Protein 4RDU (pdb70)

GO terms:
  GO:1990837 sequence-specific double-stranded DNA binding (F, IDA)
  GO:0008283 cell population proliferation (P, IDA)
  GO:0001501 skeletal system development (P, TAS)
  GO:0007399 nervous system development (P, TAS)
  GO:0000976 transcription cis-regulatory region binding (F, IDA)
  GO:0045893 positive regulation of DNA-templated transcription (P, IDA)

B-factor: mean 47.08, std 19.49, range [20.44, 158.2]

InterPro domains:
  IPR000047 Helix-turn-helix motif [PR00031] (166-175)
  IPR000047 Helix-turn-helix motif [PR00031] (175-191)
  IPR001356 Homeodomain [PF00046] (138-194)
  IPR001356 Homeodomain [PS50071] (135-195)
  IPR001356 Homeodomain [SM00389] (137-199)
  IPR001356 Homeodomain [cd00086] (138-194)
  IPR009057 Homedomain-like superfamily [SSF46689] (133-198)
  IPR017970 Homeobox, conserved site [PS00027] (170-193)
  IPR020479 Homeodomain, metazoa [PR00024] (159-170)
  IPR020479 Homeodomain, metazoa [PR00024] (174-184)
  IPR020479 Homeodomain, metazoa [PR00024] (184-193)
  IPR022135 Distal-less-like homeobox protein, N-terminal domain [PF12413] (32-117)
  IPR050460 Distal-less homeobox transcription factors [PTHR24327] (20-273)

Organism: Homo sapiens (NCBI:txid9606)

Sequence (123 aa):
RKPRTIYSSFQLAALQRRRFQKTQQYLALPERAELAASLGLTQTQVKIWFQNKRSKIKKKIMKNVRKPRTIYSSSFQLAALQRRFQKTQYLALPERRAELAASLGLTQTQVKIWFQNKRSKIKKIMMKN

Secondary structure (DSSP, 8-state):
-PPPP---HHHHHHHHHHHHH-SS--HHHHHHHHHHHT--HHHHHHHHHHHHHHHHHHHT-/-PPPPP---HHHHHHHHHHHHH-SS--HHHHHHHHHHHT--HHHHHHHHHHHHHHHHHHHH-

Foldseek 3Di:
DDPDDDADPVLVVLLVVVCVPPLDDDVVRLVVSQVVRVHDSVVSVVVSVVVVVVVVVVVVD/DPDPDDDADPVLVVLLVVVCVVPLDDDPVRLVVSQVVRVHDSVVSVVVSVVVVVVVVVVVVD

Solvent-accessible surface area: 8739 Å² total; per-residue (Å²): 286,128,116,215,43,149,44,54,98,136,27,67,63,27,0,74,81,49,11,145,159,6,34,52,12,11,119,23,0,56,40,89,14,2,82,73,13,69,20,77,67,66,29,0,84,69,27,4,83,94,36,60,46,116,56,76,148,94,122,152,166,159,225,119,112,215,41,150,51,53,68,134,28,36,14,29,0,9,103,63,7,70,130,34,76,154,33,55,123,106,54,56,38,117,6,3,76,68,12,69,19,74,71,73,26,0,80,67,30,4,79,94,19,67,51,82,18,85,145,32,137,87,139

Structure (mmCIF, N/CA/C/O backbone):
data_4RDU
#
_entry.id   4RDU
#
_cell.length_a   34.182
_cell.length_b   42.913
_cell.length_c   56.104
_cell.angle_alpha   84.130
_cell.angle_beta   77.330
_cell.angle_gamma   67.130
#
_symmetry.space_group_name_H-M   'P 1'
#
loop_
_entity.id
_entity.type
_entity.pdbx_description
1 polymer 'Homeobox protein DLX-5'
2 polymer (DC)(DG)(DA)(DC)(DT)(DA)(DA)(DT)(DT)(DA)(DG)(DT)(DC)(DG)
3 water water
#
loop_
_atom_site.group_PDB
_atom_site.id
_atom_site.type_symbol
_atom_site.label_atom_id
_atom_site.label_alt_id
_atom_site.label_comp_id
_atom_site.label_asym_id
_atom_site.label_entity_id
_atom_site.label_seq_id
_atom_site.pdbx_PDB_ins_code
_atom_site.Cartn_x
_atom_site.Cartn_y
_atom_site.Cartn_z
_atom_site.occupancy
_atom_site.B_iso_or_equiv
_atom_site.auth_seq_id
_atom_site.auth_comp_id
_atom_site.auth_asym_id
_atom_site.auth_atom_id
_atom_site.pdbx_PDB_model_num
ATOM 1 N N . ARG A 1 5 ? 37.882 23.815 45.202 1.00 47.17 138 ARG A N 1
ATOM 2 C CA . ARG A 1 5 ? 38.245 23.421 46.617 1.00 41.75 138 ARG A CA 1
ATOM 3 C C . ARG A 1 5 ? 37.569 24.285 47.699 1.00 40.02 138 ARG A C 1
ATOM 4 O O . ARG A 1 5 ? 37.237 25.451 47.460 1.00 45.79 138 ARG A O 1
ATOM 12 N N . LYS A 1 6 ? 37.373 23.684 48.873 1.00 37.54 139 LYS A N 1
ATOM 13 C CA . LYS A 1 6 ? 36.815 24.317 50.069 1.00 39.83 139 LYS A CA 1
ATOM 14 C C . LYS A 1 6 ? 37.762 25.469 50.482 1.00 43.37 139 LYS A C 1
ATOM 15 O O . LYS A 1 6 ? 39.008 25.283 50.530 1.00 38.81 139 LYS A O 1
ATOM 21 N N . PRO A 1 7 ? 37.194 26.643 50.802 1.00 42.68 140 PRO A N 1
ATOM 22 C CA . PRO A 1 7 ? 38.066 27.737 51.219 1.00 44.14 140 PRO A CA 1
ATOM 23 C C . PRO A 1 7 ? 38.796 27.342 52.496 1.00 33.71 140 PRO A C 1
ATOM 24 O O . PRO A 1 7 ? 38.332 26.514 53.266 1.00 32.40 140 PRO A O 1
ATOM 28 N N . ARG A 1 8 ? 39.963 27.906 52.676 1.00 37.73 141 ARG A N 1
ATOM 29 C CA . ARG A 1 8 ? 40.790 27.526 53.806 1.00 35.33 141 ARG A CA 1
ATOM 30 C C . ARG A 1 8 ? 40.192 28.080 55.102 1.00 34.71 141 ARG A C 1
ATOM 31 O O . ARG A 1 8 ? 40.002 29.285 55.219 1.00 37.43 141 ARG A O 1
ATOM 39 N N . THR A 1 9 ? 39.898 27.211 56.063 1.00 34.03 142 THR A N 1
ATOM 40 C CA . THR A 1 9 ? 39.461 27.608 57.415 1.00 34.41 142 THR A CA 1
ATOM 41 C C . THR A 1 9 ? 40.501 28.482 5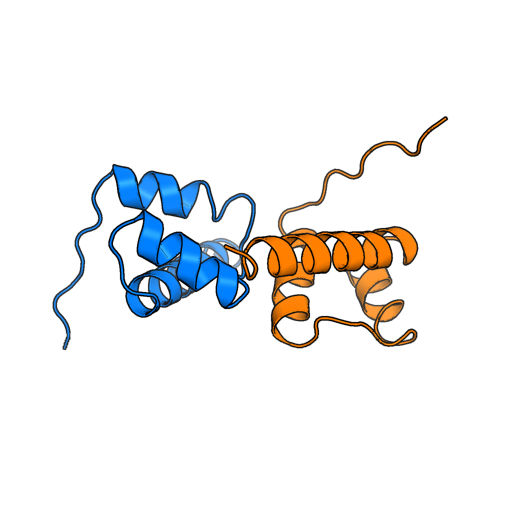8.100 1.00 41.65 142 THR A C 1
ATOM 42 O O . THR A 1 9 ? 41.716 28.233 57.987 1.00 37.55 142 THR A O 1
ATOM 46 N N . ILE A 1 10 ? 40.028 29.491 58.817 1.00 42.01 143 ILE A N 1
ATOM 47 C CA . ILE A 1 10 ? 40.899 30.345 59.607 1.00 47.06 143 ILE A CA 1
ATOM 48 C C . ILE A 1 10 ? 40.480 30.053 61.036 1.00 41.70 143 ILE A C 1
ATOM 49 O O . ILE A 1 10 ? 39.368 30.351 61.443 1.00 45.66 143 ILE A O 1
ATOM 54 N N . TYR A 1 11 ? 41.345 29.376 61.770 1.00 39.73 144 TYR A N 1
ATOM 55 C CA . TYR A 1 11 ? 41.051 29.050 63.141 1.00 39.79 144 TYR A CA 1
ATOM 56 C C . TYR A 1 11 ? 41.334 30.285 63.986 1.00 41.97 144 TYR A C 1
ATOM 57 O O . TYR A 1 11 ? 42.313 31.005 63.739 1.00 44.25 144 TYR A O 1
ATOM 66 N N . SER A 1 12 ? 40.476 30.525 64.971 1.00 38.88 145 SER A N 1
ATOM 67 C CA . SER A 1 12 ? 40.714 31.565 65.948 1.00 40.49 145 SER A CA 1
ATOM 68 C C . SER A 1 12 ? 41.765 31.068 66.918 1.00 47.91 145 SER A C 1
ATOM 69 O O . SER A 1 12 ? 41.958 29.856 67.082 1.00 44.51 145 SER A O 1
ATOM 72 N N . SER A 1 13 ? 42.449 31.995 67.578 1.00 48.89 146 SER A N 1
ATOM 73 C CA . SER A 1 13 ? 43.401 31.607 68.621 1.00 47.95 146 SER A CA 1
ATOM 74 C C . SER A 1 13 ? 42.777 30.647 69.661 1.00 41.72 146 SER A C 1
ATOM 75 O O . SER A 1 13 ? 43.450 29.737 70.097 1.00 43.91 146 SER A O 1
ATOM 78 N N . 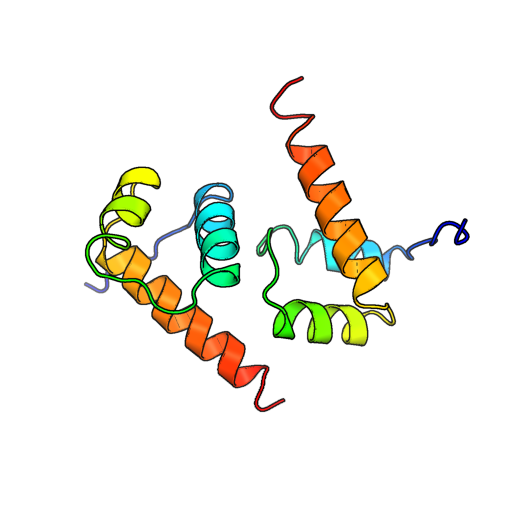PHE A 1 14 ? 41.499 30.828 70.014 1.00 38.21 147 PHE A N 1
ATOM 79 C CA . PHE A 1 14 ? 40.772 29.914 70.930 1.00 38.21 147 PHE A CA 1
ATOM 80 C C . PHE A 1 14 ? 40.660 28.461 70.449 1.00 41.99 147 PHE A C 1
ATOM 81 O O . PHE A 1 14 ? 40.893 27.502 71.220 1.00 37.50 147 PHE A O 1
ATOM 89 N N . GLN A 1 15 ? 40.254 28.279 69.188 1.00 36.65 148 GLN A N 1
ATOM 90 C CA . GLN A 1 15 ? 40.155 26.963 68.593 1.00 34.50 148 GLN A CA 1
ATOM 91 C C . GLN A 1 15 ? 41.555 26.317 68.482 1.00 30.88 148 GLN A C 1
ATOM 92 O O . GLN A 1 15 ? 41.730 25.165 68.852 1.00 29.66 148 GLN A O 1
ATOM 98 N N . LEU A 1 16 ? 42.558 27.075 68.039 1.00 30.11 149 LEU A N 1
ATOM 99 C CA . LEU A 1 16 ? 43.903 26.530 67.937 1.00 30.57 149 LEU A CA 1
ATOM 100 C C . LEU A 1 16 ? 44.471 26.108 69.322 1.00 33.07 149 LEU A C 1
ATOM 101 O O . LEU A 1 16 ? 45.096 25.059 69.448 1.00 34.51 149 LEU A O 1
ATOM 106 N N . ALA A 1 17 ? 44.258 26.937 70.336 1.00 36.83 150 ALA A N 1
ATOM 107 C CA . ALA A 1 17 ? 44.736 26.618 71.700 1.00 35.55 150 ALA A CA 1
ATOM 108 C C . ALA A 1 17 ? 44.088 25.328 72.171 1.00 34.82 150 ALA A C 1
ATOM 109 O O . ALA A 1 17 ? 44.738 24.426 72.704 1.00 34.00 150 ALA A O 1
ATOM 111 N N . ALA A 1 18 ? 42.787 25.224 71.947 1.00 31.21 151 ALA A N 1
ATOM 112 C CA . ALA A 1 18 ? 42.056 24.004 72.300 1.00 32.67 151 ALA A CA 1
ATOM 113 C C . ALA A 1 18 ? 42.483 22.741 71.589 1.00 27.77 151 ALA A C 1
ATOM 114 O O . ALA A 1 18 ? 42.532 21.682 72.206 1.00 28.77 151 ALA A O 1
ATOM 116 N N . LEU A 1 19 ? 42.719 22.822 70.266 1.00 27.80 152 LEU A N 1
ATOM 117 C CA . LEU A 1 19 ? 43.168 21.706 69.488 1.00 26.40 152 LEU A CA 1
ATOM 118 C C . LEU A 1 19 ? 44.574 21.292 69.946 1.00 27.51 152 LEU A C 1
ATOM 119 O O . LEU A 1 19 ? 44.806 20.124 70.216 1.00 25.40 152 LEU A O 1
ATOM 124 N N . GLN A 1 20 ? 45.421 22.281 70.118 1.00 31.41 153 GLN A N 1
ATOM 125 C CA . GLN A 1 20 ? 46.802 22.029 70.568 1.00 31.54 153 GLN A CA 1
ATOM 126 C C . GLN A 1 20 ? 46.800 21.411 71.981 1.00 34.29 153 GLN A C 1
ATOM 127 O O . GLN A 1 20 ? 47.507 20.440 72.209 1.00 34.97 153 GLN A O 1
ATOM 133 N N . ARG A 1 21 ? 46.012 21.958 72.917 1.00 32.75 154 ARG A N 1
ATOM 134 C CA . ARG A 1 21 ? 45.936 21.367 74.254 1.00 39.81 154 ARG A CA 1
ATOM 135 C C . ARG A 1 21 ? 45.454 19.927 74.200 1.00 34.93 154 ARG A C 1
ATOM 136 O O . ARG A 1 21 ? 46.051 19.064 74.845 1.00 32.32 154 ARG A O 1
ATOM 139 N N . ARG A 1 22 ? 44.413 19.650 73.411 1.00 37.09 155 ARG A N 1
ATOM 140 C CA A ARG A 1 22 ? 43.914 18.296 73.287 0.50 32.02 155 ARG A CA 1
ATOM 141 C CA B ARG A 1 22 ? 43.914 18.283 73.283 0.50 32.80 155 ARG A CA 1
ATOM 142 C C . ARG A 1 22 ? 44.997 17.389 72.683 1.00 28.48 155 ARG A C 1
ATOM 143 O O . ARG A 1 22 ? 45.183 16.264 73.118 1.00 28.32 155 ARG A O 1
ATOM 158 N N . PHE A 1 23 ? 45.706 17.873 71.672 1.00 28.93 156 PHE A N 1
ATOM 159 C CA . PHE A 1 23 ? 46.675 17.004 71.002 1.00 28.03 156 PHE A CA 1
ATOM 160 C C . PHE A 1 23 ? 47.816 16.579 71.929 1.00 31.67 156 PHE A C 1
ATOM 161 O O . PHE A 1 23 ? 48.347 15.493 71.771 1.00 32.67 156 PHE A O 1
ATOM 169 N N . GLN A 1 24 ? 48.175 17.434 72.870 1.00 32.12 157 GLN A N 1
ATOM 170 C CA . GLN A 1 24 ? 49.164 17.068 73.926 1.00 35.03 157 GLN A CA 1
ATOM 171 C C . GLN A 1 24 ? 48.794 15.763 74.661 1.00 36.43 157 GLN A C 1
ATOM 172 O O . GLN A 1 24 ? 49.668 14.983 75.015 1.00 40.22 157 GLN A O 1
ATOM 178 N N . LYS A 1 25 ? 47.511 15.501 74.842 1.00 31.84 158 LYS A N 1
ATOM 179 C CA . LYS A 1 25 ? 47.065 14.297 75.512 1.00 34.75 158 LYS A CA 1
ATOM 180 C C . LYS A 1 25 ? 46.516 13.189 74.617 1.00 32.91 158 LYS A C 1
ATOM 181 O O . LYS A 1 25 ? 46.654 11.999 74.942 1.00 29.12 158 LYS A O 1
ATOM 187 N N . THR A 1 26 ? 45.957 13.570 73.460 1.00 30.93 159 THR A N 1
ATOM 188 C CA . THR A 1 26 ? 45.249 12.651 72.562 1.00 29.62 159 THR A CA 1
ATOM 189 C C . THR A 1 26 ? 45.717 12.929 71.106 1.00 26.26 159 THR A C 1
ATOM 190 O O . THR A 1 26 ? 45.412 14.003 70.566 1.00 28.83 159 THR A O 1
ATOM 194 N N . GLN A 1 27 ? 46.556 12.058 70.546 1.00 24.62 160 GLN A N 1
ATOM 195 C CA A GLN A 1 27 ? 47.077 12.218 69.190 0.67 30.47 160 GLN A CA 1
ATOM 196 C CA B GLN A 1 27 ? 47.015 12.280 69.184 0.33 27.78 160 GLN A CA 1
ATOM 197 C C . GLN A 1 27 ? 46.109 11.604 68.167 1.00 24.85 160 GLN A C 1
ATOM 198 O O . GLN A 1 27 ? 46.138 11.997 66.969 1.00 24.40 160 GLN A O 1
ATOM 209 N N . TYR A 1 28 ? 45.378 10.568 68.609 1.00 24.44 161 TYR A N 1
ATOM 210 C CA . TYR A 1 28 ? 44.323 9.914 67.764 1.00 25.74 161 TYR A CA 1
ATOM 211 C C . TYR A 1 28 ? 43.025 9.972 68.578 1.00 31.03 161 TYR A C 1
ATOM 212 O O . TYR A 1 28 ? 42.978 9.605 69.745 1.00 28.13 161 TYR A O 1
ATOM 221 N N . LEU A 1 29 ? 41.995 10.479 67.951 1.00 24.76 162 LEU A N 1
ATOM 222 C CA . LEU A 1 29 ? 40.674 10.629 68.562 1.00 25.97 162 LEU A CA 1
ATOM 223 C C . LEU A 1 29 ? 39.739 9.465 68.250 1.00 31.55 162 LEU A C 1
ATOM 224 O O . LEU A 1 29 ? 39.666 8.988 67.080 1.00 25.80 162 LEU A O 1
ATOM 229 N N . ALA A 1 30 ? 39.019 9.004 69.269 1.00 30.36 163 ALA A N 1
ATOM 230 C CA . ALA A 1 30 ? 37.901 8.057 69.065 1.00 30.79 163 ALA A CA 1
ATOM 231 C C . ALA A 1 30 ? 36.764 8.863 68.419 1.00 28.15 163 ALA A C 1
ATOM 232 O O . ALA A 1 30 ? 36.750 10.072 68.503 1.00 25.84 163 ALA A O 1
ATOM 234 N N . LEU A 1 31 ? 35.879 8.211 67.694 1.00 28.65 164 LEU A N 1
ATOM 235 C CA . LEU A 1 31 ? 34.750 8.956 67.066 1.00 32.06 164 LEU A CA 1
ATOM 236 C C . LEU A 1 31 ? 33.955 9.856 68.035 1.00 29.29 164 LEU A C 1
ATOM 237 O O . LEU A 1 31 ? 33.718 11.023 67.743 1.00 31.61 164 LEU A O 1
ATOM 242 N N . PRO A 1 32 ? 33.556 9.332 69.208 1.00 32.39 165 PRO A N 1
ATOM 243 C CA . PRO A 1 32 ? 32.769 10.183 70.132 1.00 36.62 165 PRO A CA 1
ATOM 244 C C . PRO A 1 32 ? 33.556 11.387 70.637 1.00 35.12 165 PRO A C 1
ATOM 245 O O . PRO A 1 32 ? 32.990 12.442 70.853 1.00 30.13 165 PRO A O 1
ATOM 249 N N . GLU A 1 33 ? 34.879 11.227 70.770 1.00 29.74 166 GLU A N 1
ATOM 250 C CA . GLU A 1 33 ? 35.734 12.332 71.140 1.00 29.49 166 GLU A CA 1
ATOM 251 C C . GLU A 1 33 ? 35.823 13.375 70.103 1.00 25.98 166 GLU A C 1
ATOM 252 O O . GLU A 1 33 ? 35.926 14.540 70.455 1.00 29.51 166 GLU A O 1
ATOM 258 N N . ARG A 1 34 ? 35.903 12.961 68.823 1.00 26.29 167 ARG A N 1
ATOM 259 C CA . ARG A 1 34 ? 36.050 13.863 67.770 1.00 23.40 167 ARG A CA 1
ATOM 260 C C . ARG A 1 34 ? 34.716 14.673 67.705 1.00 23.07 167 ARG A C 1
ATOM 261 O O . ARG A 1 34 ? 34.702 15.890 67.531 1.00 23.74 167 ARG A O 1
ATOM 269 N N . ALA A 1 35 ? 33.629 13.968 67.779 1.00 27.77 16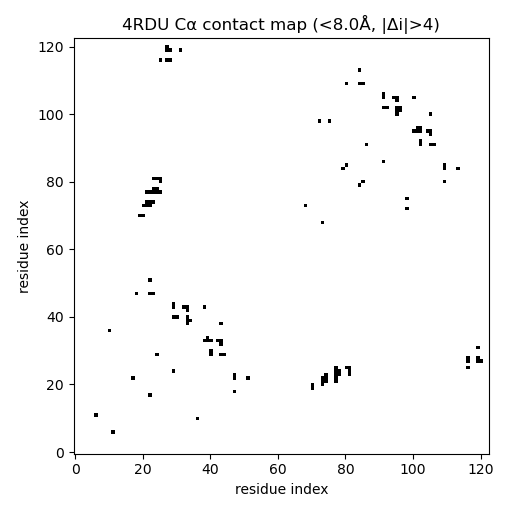8 ALA A N 1
ATOM 270 C CA . ALA A 1 35 ? 32.301 14.649 67.772 1.00 28.38 168 ALA A CA 1
ATOM 271 C C . ALA A 1 35 ? 32.182 15.700 68.879 1.00 31.04 168 ALA A C 1
ATOM 272 O O . ALA A 1 35 ? 31.889 16.836 68.606 1.00 31.79 168 ALA A O 1
ATOM 274 N N . GLU A 1 36 ? 32.476 15.316 70.121 1.00 30.78 169 GLU A N 1
ATOM 275 C CA . GLU A 1 36 ? 32.419 16.221 71.266 1.00 33.34 169 GLU A CA 1
ATOM 276 C C . GLU A 1 36 ? 33.339 17.421 71.118 1.00 30.26 169 GLU A C 1
ATOM 277 O O . GLU A 1 36 ? 32.957 18.530 71.436 1.00 29.61 169 GLU A O 1
ATOM 283 N N . LEU A 1 37 ? 34.580 17.196 70.676 1.00 29.62 170 LEU A N 1
ATOM 284 C CA . LEU A 1 37 ? 35.541 18.276 70.486 1.00 27.75 170 LEU A CA 1
ATOM 285 C C . LEU A 1 37 ? 35.156 19.288 69.402 1.00 27.17 170 LEU A C 1
ATOM 286 O O . LEU A 1 37 ? 35.263 20.512 69.590 1.00 27.43 170 LEU A O 1
ATOM 291 N N . ALA A 1 38 ? 34.749 18.763 68.254 1.00 26.97 171 ALA A N 1
ATOM 292 C CA . ALA A 1 38 ? 34.301 19.574 67.155 1.00 27.00 171 ALA A CA 1
ATOM 293 C C . ALA A 1 38 ? 33.094 20.468 67.590 1.00 26.65 171 ALA A C 1
ATOM 294 O O . ALA A 1 38 ? 33.112 21.684 67.427 1.00 27.59 171 ALA A O 1
ATOM 296 N N . ALA A 1 39 ? 32.081 19.854 68.160 1.00 28.74 172 ALA A N 1
ATOM 297 C CA . ALA A 1 39 ? 30.893 20.618 68.656 1.00 33.70 172 ALA A CA 1
ATOM 298 C C . ALA A 1 39 ? 31.284 21.700 69.689 1.00 34.28 172 ALA A C 1
ATOM 299 O O . ALA A 1 39 ? 30.850 22.829 69.575 1.00 35.97 172 ALA A O 1
ATOM 301 N N . SER A 1 40 ? 32.246 21.399 70.556 1.00 33.95 173 SER A N 1
ATOM 302 C CA . SER A 1 40 ? 32.704 22.346 71.578 1.00 33.16 173 SER A CA 1
ATOM 303 C C . SER A 1 40 ? 33.394 23.574 71.008 1.00 33.46 173 SER A C 1
ATOM 304 O O . SER A 1 40 ? 33.491 24.607 71.669 1.00 33.87 173 SER A O 1
ATOM 307 N N . LEU A 1 41 ? 33.881 23.462 69.782 1.00 32.80 174 LEU A N 1
ATOM 308 C CA . LEU A 1 41 ? 34.681 24.504 69.154 1.00 34.04 174 LEU A CA 1
ATOM 309 C C . LEU A 1 41 ? 33.953 25.135 67.951 1.00 33.53 174 LEU A C 1
ATOM 310 O O . LEU A 1 41 ? 34.479 26.026 67.303 1.00 39.63 174 LEU A O 1
ATOM 315 N N . GLY A 1 42 ? 32.733 24.703 67.673 1.00 37.65 175 GLY A N 1
ATOM 316 C CA . GLY A 1 42 ? 32.008 25.269 66.566 1.00 36.94 175 GLY A CA 1
ATOM 317 C C . GLY A 1 42 ? 32.594 24.840 65.255 1.00 30.44 175 GLY A C 1
ATOM 318 O O . GLY A 1 42 ? 32.580 25.606 64.277 1.00 35.17 175 GLY A O 1
ATOM 319 N N . LEU A 1 43 ? 33.123 23.620 65.215 1.00 27.63 176 LEU A N 1
ATOM 320 C CA . LEU A 1 43 ? 33.727 23.078 64.014 1.00 27.01 176 LEU A CA 1
ATOM 321 C C . LEU A 1 43 ? 33.039 21.848 63.549 1.00 25.06 176 LEU A C 1
ATOM 322 O O . LEU A 1 43 ? 32.411 21.161 64.331 1.00 29.95 176 LEU A O 1
ATOM 327 N N . THR A 1 44 ? 33.222 21.512 62.271 1.00 25.54 177 THR A N 1
ATOM 328 C CA . THR A 1 44 ? 32.847 20.180 61.838 1.00 26.03 177 THR A CA 1
ATOM 329 C C . THR A 1 44 ? 33.861 19.124 62.247 1.00 26.85 177 THR A C 1
ATOM 330 O O . THR A 1 44 ? 35.040 19.409 62.423 1.00 25.91 177 THR A O 1
ATOM 334 N N . GLN A 1 45 ? 33.405 17.889 62.353 1.00 26.84 178 GLN A N 1
ATOM 335 C CA . GLN A 1 45 ? 34.301 16.747 62.514 1.00 24.64 178 GLN A CA 1
ATOM 336 C C . GLN A 1 45 ? 35.301 16.631 61.406 1.00 26.99 178 GLN A C 1
ATOM 337 O O . GLN A 1 45 ? 36.418 16.187 61.653 1.00 21.85 178 GLN A O 1
ATOM 343 N N . THR A 1 46 ? 34.942 17.011 60.157 1.00 21.78 179 THR A N 1
ATOM 344 C CA . THR A 1 46 ? 35.928 17.048 59.104 1.00 24.75 179 THR A CA 1
ATOM 345 C C . THR A 1 46 ? 37.052 18.046 59.310 1.00 26.95 179 THR A C 1
ATOM 346 O O . THR A 1 46 ? 38.262 17.713 5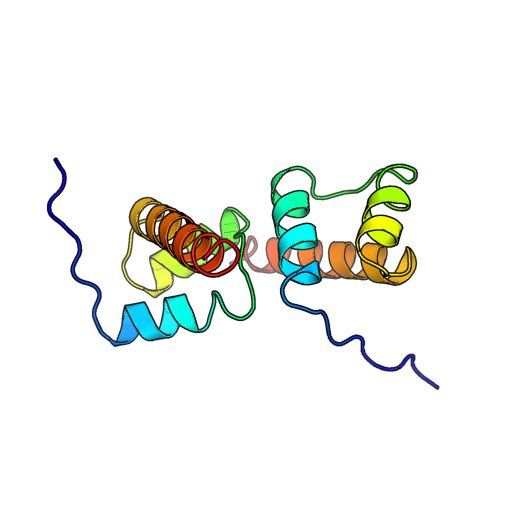9.048 1.00 24.68 179 THR A O 1
ATOM 350 N N . GLN A 1 47 ? 36.705 19.231 59.755 1.00 24.35 180 GLN A N 1
ATOM 351 C CA . GLN A 1 47 ? 37.721 20.243 60.040 1.00 29.93 180 GLN A CA 1
ATOM 352 C C . GLN A 1 47 ? 38.602 19.660 61.158 1.00 27.75 180 GLN A C 1
ATOM 353 O O . GLN A 1 47 ? 39.833 19.733 61.059 1.00 25.02 180 GLN A O 1
ATOM 359 N N . VAL A 1 48 ? 37.983 19.112 62.201 1.00 26.07 181 VAL A N 1
ATOM 360 C CA . VAL A 1 48 ? 38.854 18.504 63.312 1.00 25.27 181 VAL A CA 1
ATOM 361 C C . VAL A 1 48 ? 39.745 17.339 62.814 1.00 28.37 181 VAL A C 1
ATOM 362 O O . VAL A 1 48 ? 40.929 17.246 63.145 1.00 25.62 181 VAL A O 1
ATOM 366 N N . LYS A 1 49 ? 39.182 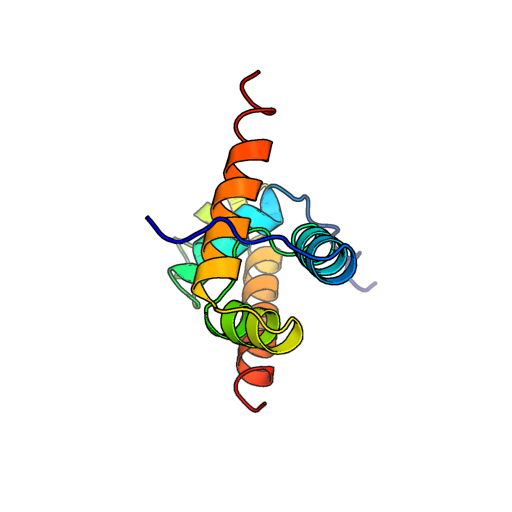16.427 62.018 1.00 23.76 182 LYS A N 1
ATOM 367 C CA . LYS A 1 49 ? 39.882 15.282 61.493 1.00 28.72 182 LYS A CA 1
ATOM 368 C C . LYS A 1 49 ? 41.068 15.712 60.686 1.00 23.51 182 LYS A C 1
ATOM 369 O O . LYS A 1 49 ? 42.135 15.107 60.783 1.00 23.61 182 LYS A O 1
ATOM 375 N N . ILE A 1 50 ? 40.888 16.744 59.855 1.00 24.28 183 ILE A N 1
ATOM 376 C CA . ILE A 1 50 ? 41.975 17.244 58.985 1.00 24.17 183 ILE A CA 1
ATOM 377 C C . ILE A 1 50 ? 43.048 17.953 59.789 1.00 24.67 183 ILE A C 1
ATOM 378 O O . ILE A 1 50 ? 44.261 17.774 59.494 1.00 23.51 183 ILE A O 1
ATOM 383 N N . TRP A 1 51 ? 42.640 18.627 60.848 1.00 23.48 184 TRP A N 1
ATOM 384 C CA . TRP A 1 51 ? 43.623 19.308 61.745 1.00 24.39 184 TRP A CA 1
ATOM 385 C C . TRP A 1 51 ? 44.527 18.268 62.428 1.00 23.15 184 TRP A C 1
ATOM 386 O O . TRP A 1 51 ? 45.802 18.390 62.415 1.00 23.20 184 TRP A O 1
ATOM 397 N N . PHE A 1 52 ? 43.908 17.227 62.943 1.00 21.22 185 PHE A N 1
ATOM 398 C CA . PHE A 1 52 ? 44.655 16.088 63.505 1.00 23.53 185 PHE A CA 1
ATOM 399 C C . PHE A 1 52 ? 45.564 15.373 62.504 1.00 25.34 185 PHE A C 1
ATOM 400 O O . PHE A 1 52 ? 46.722 15.079 62.848 1.00 20.44 185 PHE A O 1
ATOM 408 N N . GLN A 1 53 ? 45.115 15.129 61.259 1.00 23.16 186 GLN A N 1
ATOM 409 C CA . GLN A 1 53 ? 45.978 14.636 60.188 1.00 24.26 186 GLN A CA 1
ATOM 410 C C . GLN A 1 53 ? 47.174 15.545 59.979 1.00 23.95 186 GLN A C 1
ATOM 411 O O . GLN A 1 53 ? 48.346 15.069 59.904 1.00 29.02 186 GLN A O 1
ATOM 417 N N . ASN A 1 54 ? 46.922 16.843 59.840 1.00 23.10 187 ASN A N 1
ATOM 418 C CA . ASN A 1 54 ? 47.999 17.739 59.517 1.00 26.72 187 ASN A CA 1
ATOM 419 C C . ASN A 1 54 ? 48.964 17.889 60.702 1.00 22.74 187 ASN A C 1
ATOM 420 O O . ASN A 1 54 ? 50.173 17.951 60.518 1.00 30.32 187 ASN A O 1
ATOM 425 N N . LYS A 1 55 ? 48.427 17.884 61.906 1.00 22.47 188 LYS A N 1
ATOM 426 C CA . LYS A 1 55 ? 49.288 18.011 63.103 1.00 27.17 188 LYS A CA 1
ATOM 427 C C . LYS A 1 55 ? 50.177 16.765 63.264 1.00 24.88 188 LYS A C 1
ATOM 428 O O . LYS A 1 55 ? 51.321 16.903 63.549 1.00 29.31 188 LYS A O 1
ATOM 434 N N . ARG A 1 56 ? 49.649 15.554 62.986 1.00 25.65 189 ARG A N 1
ATOM 435 C CA . ARG A 1 56 ? 50.406 14.342 63.045 1.00 27.49 189 ARG A CA 1
ATOM 436 C C . ARG A 1 56 ? 51.512 14.346 61.980 1.00 30.12 189 ARG A C 1
ATOM 437 O O . ARG A 1 56 ? 52.674 13.924 62.213 1.00 25.22 189 ARG A O 1
ATOM 445 N N . SER A 1 57 ? 51.185 14.909 60.822 1.00 27.07 190 SER A N 1
ATOM 446 C CA . SER A 1 57 ? 52.137 15.026 59.764 1.00 28.83 190 SER A CA 1
ATOM 447 C C . SER A 1 57 ? 53.244 16.008 60.108 1.00 26.17 190 SER A C 1
ATOM 448 O O . SER A 1 57 ? 54.436 15.788 59.744 1.00 32.14 190 SER A O 1
ATOM 451 N N . LYS A 1 58 ? 52.905 17.100 60.790 1.00 25.84 191 LYS A N 1
ATOM 452 C CA . LYS A 1 58 ? 53.924 18.079 61.244 1.00 32.14 191 LYS A CA 1
ATOM 453 C C . LYS A 1 58 ? 54.973 17.391 62.127 1.00 31.35 191 LYS A C 1
ATOM 454 O O . LYS A 1 58 ? 56.200 17.541 61.892 1.00 29.02 191 LYS A O 1
ATOM 460 N N . ILE A 1 59 ? 54.475 16.642 63.091 1.00 31.25 192 ILE A N 1
ATOM 461 C CA . ILE A 1 59 ? 55.359 15.873 64.020 1.00 33.41 192 ILE A CA 1
ATOM 462 C C . ILE A 1 59 ? 56.224 14.851 63.281 1.00 36.57 192 ILE A C 1
ATOM 463 O O . ILE A 1 59 ? 57.429 14.708 63.596 1.00 30.54 192 ILE A O 1
ATOM 468 N N . LYS A 1 60 ? 55.638 14.108 62.327 1.00 27.77 193 LYS A N 1
ATOM 469 C CA . LYS A 1 60 ? 56.368 13.089 61.628 1.00 30.77 193 LYS A CA 1
ATOM 470 C C . LYS A 1 60 ? 57.491 13.707 60.824 1.00 32.69 193 LYS A C 1
ATOM 471 O O . LYS A 1 60 ? 58.559 13.122 60.755 1.00 35.30 193 LYS A O 1
ATOM 475 N N . LYS A 1 61 ? 57.215 14.843 60.161 1.00 32.67 194 LYS A N 1
ATOM 476 C CA A LYS A 1 61 ? 58.234 15.494 59.364 0.50 35.10 194 LYS A CA 1
ATOM 477 C CA B LYS A 1 61 ? 58.212 15.546 59.368 0.50 34.91 194 LYS A CA 1
ATOM 478 C C . LYS A 1 61 ? 59.367 16.013 60.239 1.00 34.31 194 LYS A C 1
ATOM 479 O O . LYS A 1 61 ? 60.536 15.932 59.839 1.00 34.31 194 LYS A O 1
ATOM 490 N N . ILE A 1 62 ? 59.057 16.519 61.422 1.00 29.52 195 ILE A N 1
ATOM 491 C CA . ILE A 1 62 ? 60.170 16.880 62.362 1.00 34.39 195 ILE A CA 1
ATOM 492 C C . ILE A 1 62 ? 60.992 15.638 62.680 1.00 32.07 195 ILE A C 1
ATOM 493 O O . ILE A 1 62 ? 62.240 15.653 62.566 1.00 33.89 195 ILE A O 1
ATOM 498 N N . MET A 1 63 ? 60.315 14.535 63.010 1.00 33.13 196 MET A N 1
ATOM 499 C CA . MET A 1 63 ? 61.005 13.279 63.329 1.00 39.38 196 MET A CA 1
ATOM 500 C C . MET A 1 63 ? 62.000 12.861 62.245 1.00 39.32 196 MET A C 1
ATOM 501 O O . MET A 1 63 ? 63.084 12.381 62.590 1.00 35.14 196 MET A O 1
ATOM 506 N N . LYS A 1 64 ? 61.634 13.050 60.967 1.00 38.08 197 LYS A N 1
ATOM 507 C CA . LYS A 1 64 ? 62.469 12.666 59.809 1.00 38.27 197 LYS A CA 1
ATOM 508 C C . LYS A 1 64 ? 63.264 13.817 59.208 1.00 37.61 197 LYS A C 1
ATOM 509 O O . LYS A 1 64 ? 63.785 13.703 58.070 1.00 37.62 197 LYS A O 1
ATOM 515 N N . ASN A 1 65 ? 63.406 14.920 59.928 1.00 35.51 198 ASN A N 1
ATOM 516 C CA . ASN A 1 65 ? 64.120 16.051 59.351 1.00 34.44 198 ASN A CA 1
ATOM 517 C C . ASN A 1 65 ? 65.644 15.882 59.361 1.00 38.77 198 ASN A C 1
ATOM 518 O O . ASN A 1 65 ? 66.151 14.792 59.748 1.00 37.56 198 ASN A O 1
ATOM 1092 N N . VAL D 1 4 ? 51.025 0.323 99.904 1.00 82.13 137 VAL D N 1
ATOM 1093 C CA . VAL D 1 4 ? 51.696 0.786 98.649 1.00 71.35 137 VAL D CA 1
ATOM 1094 C C . VAL D 1 4 ? 50.777 0.636 97.437 1.00 63.49 137 VAL D C 1
ATOM 1095 O O . VAL D 1 4 ? 50.624 -0.458 96.889 1.00 63.12 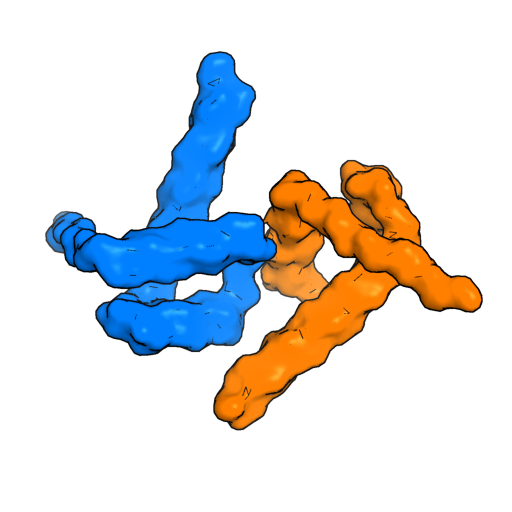137 VAL D O 1
ATOM 1097 N N . ARG D 1 5 ? 50.137 1.721 97.021 1.00 60.05 138 ARG D N 1
ATOM 1098 C CA . ARG D 1 5 ? 49.525 1.719 95.680 1.00 56.92 138 ARG D CA 1
ATOM 1099 C C . ARG D 1 5 ? 50.657 1.831 94.673 1.00 55.03 138 ARG D C 1
ATOM 1100 O O . ARG D 1 5 ? 51.715 2.409 94.957 1.00 58.91 138 ARG D O 1
ATOM 1108 N N . LYS D 1 6 ? 50.459 1.224 93.513 1.00 55.12 139 LYS D N 1
ATOM 1109 C CA . LYS D 1 6 ? 51.447 1.294 92.466 1.00 60.81 139 LYS D CA 1
ATOM 1110 C C . LYS D 1 6 ? 51.707 2.773 92.147 1.00 55.58 139 LYS D C 1
ATOM 1111 O O . LYS D 1 6 ? 50.777 3.579 92.142 1.00 54.14 139 LYS D O 1
ATOM 1117 N N . PRO D 1 7 ? 52.972 3.135 91.879 1.00 54.20 140 PRO D N 1
ATOM 1118 C CA . PRO D 1 7 ? 53.247 4.490 91.432 1.00 52.78 140 PRO D CA 1
ATOM 1119 C C . PRO D 1 7 ? 52.531 4.738 90.112 1.00 50.45 140 PRO D C 1
ATOM 1120 O O . PRO D 1 7 ? 52.384 3.817 89.309 1.00 52.19 140 PRO D O 1
ATOM 1124 N N . ARG D 1 8 ? 52.061 5.961 89.914 1.00 47.16 141 ARG D N 1
ATOM 1125 C CA . ARG D 1 8 ? 51.275 6.277 88.732 1.00 43.18 141 ARG D CA 1
ATOM 1126 C C . ARG D 1 8 ? 52.181 6.358 87.500 1.00 43.65 141 ARG D C 1
ATOM 1127 O O . ARG D 1 8 ? 53.160 7.115 87.440 1.00 36.66 141 ARG D O 1
ATOM 1135 N N . THR D 1 9 ? 51.840 5.559 86.508 1.00 44.53 142 THR D N 1
ATOM 1136 C CA . THR D 1 9 ? 52.531 5.592 85.244 1.00 42.22 142 THR D CA 1
ATOM 1137 C C . THR D 1 9 ? 52.339 6.939 84.551 1.00 41.60 142 THR D C 1
ATOM 1138 O O . THR D 1 9 ? 51.212 7.436 84.458 1.00 36.52 142 THR D O 1
ATOM 1142 N N . ILE D 1 10 ? 53.445 7.533 84.103 1.00 37.24 143 ILE D N 1
ATOM 1143 C CA . ILE D 1 10 ? 53.415 8.716 83.253 1.00 44.33 143 ILE D CA 1
ATOM 1144 C C . ILE D 1 10 ? 53.675 8.213 81.823 1.00 46.16 143 ILE D C 1
ATOM 1145 O O . ILE D 1 10 ? 54.793 7.822 81.492 1.00 43.22 143 ILE D O 1
ATOM 1150 N N . TYR D 1 11 ? 52.654 8.173 80.986 1.00 42.92 144 TYR D N 1
ATOM 1151 C CA . TYR D 1 11 ? 52.842 7.664 79.623 1.00 39.53 144 TYR D CA 1
ATOM 1152 C C . TYR D 1 11 ? 53.595 8.666 78.759 1.00 36.75 144 TYR D C 1
ATOM 1153 O O . TYR D 1 11 ? 53.393 9.857 78.872 1.00 42.21 144 TYR D O 1
ATOM 1162 N N . SER D 1 12 ? 54.456 8.178 77.879 1.00 37.68 145 SER D N 1
ATOM 1163 C CA . SER D 1 12 ? 55.071 9.011 76.865 1.00 34.43 145 SER D CA 1
ATOM 1164 C C . SER D 1 12 ? 54.039 9.276 75.755 1.00 35.18 145 SER D C 1
ATOM 1165 O O . SER D 1 12 ? 53.104 8.508 75.594 1.00 30.58 145 SER D O 1
ATOM 1168 N N . SER D 1 13 ? 54.270 10.329 74.991 1.00 38.73 146 SER D N 1
ATOM 1169 C CA A SER D 1 13 ? 53.451 10.618 73.801 0.50 43.51 146 SER D CA 1
ATOM 1170 C CA B SER D 1 13 ? 53.490 10.636 73.781 0.50 42.30 146 SER D CA 1
ATOM 1171 C C . SER D 1 13 ? 53.487 9.469 72.781 1.00 41.95 146 SER D C 1
ATOM 1172 O O . SER D 1 13 ? 52.494 9.193 72.126 1.00 33.12 146 SER D O 1
ATOM 1177 N N . PHE D 1 14 ? 54.623 8.789 72.657 1.00 39.11 147 PHE D N 1
ATOM 1178 C CA . PHE D 1 14 ? 54.739 7.629 71.780 1.00 43.84 147 PHE D CA 1
ATOM 1179 C C . PHE D 1 14 ? 53.845 6.477 72.246 1.00 38.77 147 PHE D C 1
ATOM 1180 O O . PHE D 1 14 ? 53.224 5.816 71.432 1.00 32.03 147 PHE D O 1
ATOM 1188 N N . GLN D 1 15 ? 53.776 6.236 73.553 1.00 32.49 148 GLN D N 1
ATOM 1189 C CA . GLN D 1 15 ? 52.924 5.188 74.098 1.00 28.65 148 GLN D CA 1
ATOM 1190 C C . GLN D 1 15 ? 51.429 5.571 73.948 1.00 27.12 148 GLN D C 1
ATOM 1191 O O . GLN D 1 15 ? 50.580 4.704 73.656 1.00 30.61 148 GLN D O 1
ATOM 1197 N N . LEU D 1 16 ? 51.101 6.815 74.250 1.00 27.10 149 LEU D N 1
ATOM 1198 C CA . LEU D 1 16 ? 49.667 7.208 74.236 1.00 29.73 149 LEU D CA 1
ATOM 1199 C C . LEU D 1 16 ? 49.143 7.117 72.796 1.00 29.19 149 LEU D C 1
ATOM 1200 O O . LEU D 1 16 ? 48.021 6.684 72.562 1.00 33.20 149 LEU D O 1
ATOM 1205 N N . ALA D 1 17 ? 49.972 7.552 71.868 1.00 29.65 150 ALA D N 1
ATOM 1206 C CA . ALA D 1 17 ? 49.611 7.560 70.432 1.00 33.13 150 ALA D CA 1
ATOM 1207 C C . ALA D 1 17 ? 49.367 6.144 69.922 1.00 31.84 150 ALA D C 1
ATOM 1208 O O . ALA D 1 17 ? 48.415 5.890 69.209 1.00 28.84 150 ALA D O 1
ATOM 1210 N N . ALA D 1 18 ? 50.206 5.199 70.341 1.00 29.39 151 ALA D N 1
ATOM 1211 C CA . ALA D 1 18 ? 50.080 3.804 69.948 1.00 28.77 151 ALA D CA 1
ATOM 1212 C C . ALA D 1 18 ? 48.827 3.178 70.535 1.00 31.77 151 ALA D C 1
ATOM 1213 O O . ALA D 1 18 ? 48.114 2.422 69.876 1.00 25.89 151 ALA D O 1
ATOM 1215 N N . LEU D 1 19 ? 48.539 3.503 71.788 1.00 25.49 152 LEU D N 1
ATOM 1216 C CA . LEU D 1 19 ? 47.389 2.944 72.456 1.00 25.67 152 LEU D CA 1
ATOM 1217 C C . LEU D 1 19 ? 46.089 3.520 71.857 1.00 24.53 152 LEU D C 1
ATOM 1218 O O . LEU D 1 19 ? 45.105 2.785 71.604 1.00 26.16 152 LEU D O 1
ATOM 1223 N N . GLN D 1 20 ? 46.129 4.809 71.614 1.00 25.54 153 GLN D N 1
ATOM 1224 C CA . GLN D 1 20 ? 44.970 5.530 71.031 1.00 25.98 153 GLN D CA 1
ATOM 1225 C C . GLN D 1 20 ? 44.676 5.107 69.594 1.00 32.48 153 GLN D C 1
ATOM 1226 O O . GLN D 1 20 ? 43.510 5.008 69.221 1.00 26.69 153 GLN D O 1
ATOM 1232 N N . ARG D 1 21 ? 45.732 4.896 68.806 1.00 27.18 154 ARG D N 1
ATOM 1233 C CA . ARG D 1 21 ? 45.578 4.429 67.412 1.00 26.60 154 ARG D CA 1
ATOM 1234 C C . ARG D 1 21 ? 44.947 3.035 67.425 1.00 27.85 154 ARG D C 1
ATOM 1235 O O . ARG D 1 21 ? 44.012 2.739 66.658 1.00 28.24 154 ARG D O 1
ATOM 1243 N N . ARG D 1 22 ? 45.444 2.162 68.313 1.00 29.54 155 ARG D N 1
ATOM 1244 C CA . ARG D 1 22 ? 44.884 0.828 68.411 1.00 31.50 155 ARG D CA 1
ATOM 1245 C C . ARG D 1 22 ? 43.431 0.837 68.868 1.00 27.12 155 ARG D C 1
ATOM 1246 O O . ARG D 1 22 ? 42.631 0.010 68.363 1.00 28.24 155 ARG D O 1
ATOM 1254 N N . PHE D 1 23 ? 43.105 1.728 69.806 1.00 25.74 156 PHE D N 1
ATOM 1255 C CA . PHE D 1 23 ? 41.718 1.841 70.343 1.00 25.27 156 PHE D CA 1
ATOM 1256 C C . PHE D 1 23 ? 40.742 2.240 69.214 1.00 29.93 156 PHE D C 1
ATOM 1257 O O . PHE D 1 23 ? 39.574 1.926 69.280 1.00 30.04 156 PHE D O 1
ATOM 1265 N N . GLN D 1 24 ? 41.221 2.953 68.219 1.00 32.60 157 GLN D N 1
ATOM 1266 C CA . GLN D 1 24 ? 40.371 3.248 67.039 1.00 31.18 157 GLN D CA 1
ATOM 1267 C C . GLN D 1 24 ? 39.958 1.962 66.328 1.00 37.97 157 GLN D C 1
ATOM 1268 O O . GLN D 1 24 ? 38.864 1.864 65.797 1.00 39.65 157 GLN D O 1
ATOM 1274 N N . LYS D 1 25 ? 40.841 0.979 66.276 1.00 36.15 158 LYS D N 1
ATOM 1275 C CA . LYS D 1 25 ? 40.569 -0.243 65.532 1.00 38.00 158 LYS D CA 1
ATOM 1276 C C . LYS D 1 25 ? 39.796 -1.215 66.377 1.00 43.06 158 LYS D C 1
ATOM 1277 O O . LYS D 1 25 ? 38.891 -1.846 65.903 1.00 36.19 158 LYS D O 1
ATOM 1283 N N . THR D 1 26 ? 40.176 -1.352 67.646 1.00 34.11 159 THR D N 1
ATOM 1284 C CA . THR D 1 26 ? 39.551 -2.335 68.510 1.00 38.56 159 THR D CA 1
ATOM 1285 C C . THR D 1 26 ? 39.531 -1.795 69.934 1.00 39.51 159 THR D C 1
ATOM 1286 O O . THR D 1 26 ? 40.555 -1.338 70.443 1.00 37.01 159 THR D O 1
ATOM 1290 N N . GLN D 1 27 ? 38.367 -1.891 70.566 1.00 38.52 160 GLN D N 1
ATOM 1291 C CA . GLN D 1 27 ? 38.168 -1.396 71.928 1.00 39.22 160 GLN D CA 1
ATOM 1292 C C . GLN D 1 27 ? 38.417 -2.461 72.986 1.00 36.90 160 GLN D C 1
ATOM 1293 O O . GLN D 1 27 ? 38.606 -2.119 74.144 1.00 39.54 160 GLN D O 1
ATOM 1299 N N . TYR D 1 28 ? 38.412 -3.734 72.587 1.00 43.48 161 TYR D N 1
ATOM 1300 C CA . TYR D 1 28 ? 38.856 -4.856 73.455 1.00 43.35 161 TYR D CA 1
ATOM 1301 C C . TYR D 1 28 ? 40.040 -5.594 72.829 1.00 45.43 161 TYR D C 1
ATOM 1302 O O . TYR D 1 28 ? 40.076 -5.824 71.632 1.00 43.86 161 TYR D O 1
ATOM 1311 N N . LEU D 1 29 ? 41.024 -5.961 73.637 1.00 42.95 162 LEU D N 1
ATOM 1312 C CA . LEU D 1 29 ? 42.184 -6.679 73.126 1.00 48.05 162 LEU D CA 1
ATOM 1313 C C . LEU D 1 29 ? 42.053 -8.180 73.362 1.00 52.41 162 LEU D C 1
ATOM 1314 O O . LEU D 1 29 ? 41.554 -8.607 74.394 1.00 52.40 162 LEU D O 1
ATOM 1319 N N . ALA D 1 30 ? 42.503 -8.973 72.393 1.00 52.92 163 ALA D N 1
ATOM 1320 C CA . ALA D 1 30 ? 42.742 -10.393 72.632 1.00 58.31 163 ALA D CA 1
ATOM 1321 C C . ALA D 1 30 ? 44.036 -10.512 73.443 1.00 51.20 163 ALA D C 1
ATOM 1322 O O . ALA D 1 30 ? 44.901 -9.634 73.389 1.00 43.50 163 ALA D O 1
ATOM 1324 N N . LEU D 1 31 ? 44.169 -11.609 74.178 1.00 55.85 164 LEU D N 1
ATOM 1325 C CA . LEU D 1 31 ? 45.335 -11.820 75.035 1.00 54.19 164 LEU D CA 1
ATOM 1326 C C . LEU D 1 31 ? 46.659 -11.812 74.257 1.00 50.74 164 LEU D C 1
ATOM 1327 O O . LEU D 1 31 ? 47.599 -11.134 74.677 1.00 49.40 164 LEU D O 1
ATOM 1332 N N . PRO D 1 32 ? 46.735 -12.531 73.112 1.00 47.35 165 PRO D N 1
ATOM 1333 C CA . PRO D 1 32 ? 47.990 -12.424 72.308 1.00 48.36 165 PRO D CA 1
ATOM 1334 C C . PRO D 1 32 ? 48.275 -10.992 71.838 1.00 43.52 165 PRO D C 1
ATOM 1335 O O . PRO D 1 32 ? 49.401 -10.513 71.923 1.00 41.08 165 PRO D O 1
ATOM 1339 N N . GLU D 1 33 ? 47.231 -10.297 71.384 1.00 41.69 166 GLU D N 1
ATOM 1340 C CA . GLU D 1 33 ? 47.336 -8.906 70.980 1.00 39.18 166 GLU D CA 1
ATOM 1341 C C . GLU D 1 33 ? 47.828 -7.987 72.128 1.00 40.13 166 GLU D C 1
ATOM 1342 O O . GLU D 1 33 ? 48.684 -7.118 71.925 1.00 40.43 166 GLU D O 1
ATOM 1348 N N . ARG D 1 34 ? 47.282 -8.200 73.321 1.00 36.43 167 ARG D N 1
ATOM 1349 C CA A ARG D 1 34 ? 47.661 -7.432 74.507 0.50 37.04 167 ARG D CA 1
ATOM 1350 C CA B ARG D 1 34 ? 47.669 -7.407 74.491 0.50 37.43 167 ARG D CA 1
ATOM 1351 C C . ARG D 1 34 ? 49.140 -7.601 74.853 1.00 35.42 167 ARG D C 1
ATOM 1352 O O . ARG D 1 34 ? 49.828 -6.625 75.145 1.00 39.26 167 ARG D O 1
ATOM 1367 N N . ALA D 1 35 ? 49.624 -8.832 74.817 1.00 39.84 168 ALA D N 1
ATOM 1368 C CA . ALA D 1 35 ? 51.052 -9.072 75.172 1.00 41.23 168 ALA D CA 1
ATOM 1369 C C . ALA D 1 35 ? 51.947 -8.381 74.158 1.00 42.02 168 ALA D C 1
ATOM 1370 O O . ALA D 1 35 ? 52.920 -7.748 74.529 1.00 38.99 168 ALA D O 1
ATOM 1372 N N . GLU D 1 36 ? 51.575 -8.449 72.871 1.00 40.70 169 GLU D N 1
ATOM 1373 C CA . GLU D 1 36 ? 52.393 -7.861 71.803 1.00 42.34 169 GLU D CA 1
ATOM 1374 C C . GLU D 1 36 ? 52.428 -6.318 71.853 1.00 39.46 169 GLU D C 1
ATOM 1375 O O . GLU D 1 36 ? 53.461 -5.684 71.591 1.00 37.49 169 GLU D O 1
ATOM 1381 N N . LEU D 1 37 ? 51.282 -5.711 72.136 1.00 37.72 170 LEU D N 1
ATOM 1382 C CA . LEU D 1 37 ? 51.183 -4.273 72.230 1.00 37.09 170 LEU D CA 1
ATOM 1383 C C . LEU D 1 37 ? 51.976 -3.797 73.474 1.00 35.14 170 LEU D C 1
ATOM 1384 O O . LEU D 1 37 ? 52.798 -2.875 73.400 1.00 34.90 170 LEU D O 1
ATOM 1389 N N . ALA D 1 38 ? 51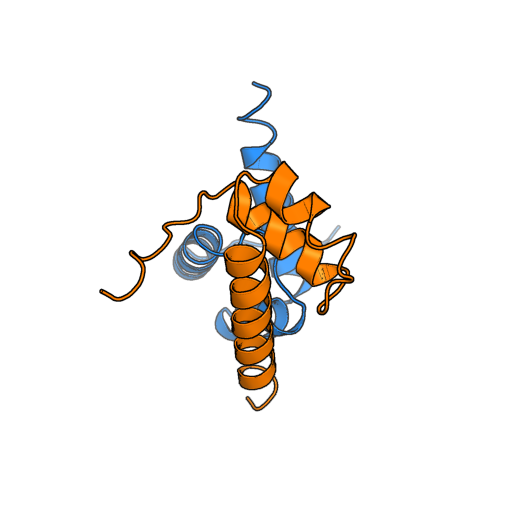.736 -4.446 74.602 1.00 37.68 171 ALA D N 1
ATOM 1390 C CA . ALA D 1 38 ? 52.445 -4.121 75.842 1.00 32.49 171 ALA D CA 1
ATOM 1391 C C . ALA D 1 38 ? 53.964 -4.149 75.632 1.00 36.00 171 ALA D C 1
ATOM 1392 O O . ALA D 1 38 ? 54.646 -3.145 75.847 1.00 38.97 171 ALA D O 1
ATOM 1394 N N . ALA D 1 39 ? 54.464 -5.291 75.178 1.00 39.45 172 ALA D N 1
ATOM 1395 C CA . ALA D 1 39 ? 55.908 -5.477 74.905 1.00 40.75 172 ALA D CA 1
ATOM 1396 C C . ALA D 1 39 ? 56.430 -4.423 73.940 1.00 43.63 172 ALA D C 1
ATOM 1397 O O . ALA D 1 39 ? 57.406 -3.772 74.231 1.00 39.03 172 ALA D O 1
ATOM 1399 N N . SER D 1 40 ? 55.733 -4.205 72.819 1.00 38.82 173 SER D N 1
ATOM 1400 C CA . SER D 1 40 ? 56.173 -3.213 71.822 1.00 40.50 173 SER D CA 1
ATOM 1401 C C . SER D 1 40 ? 56.274 -1.778 72.360 1.00 41.07 173 SER D C 1
ATOM 1402 O O . SER D 1 40 ? 57.016 -0.958 71.811 1.00 43.04 173 SER D O 1
ATOM 1405 N N . LEU D 1 41 ? 55.530 -1.470 73.420 1.00 39.64 174 LEU D N 1
ATOM 1406 C CA . LEU D 1 41 ? 55.549 -0.150 74.036 1.00 37.99 174 LEU D CA 1
ATOM 1407 C C . LEU D 1 41 ? 56.304 -0.078 75.353 1.00 39.23 174 LEU D C 1
ATOM 1408 O O . LEU D 1 41 ? 56.351 0.993 75.945 1.00 41.49 174 LEU D O 1
ATOM 1413 N N . GLY D 1 42 ? 56.906 -1.180 75.800 1.00 43.62 175 GLY D N 1
ATOM 1414 C CA . GLY D 1 42 ? 57.671 -1.172 77.056 1.00 41.68 175 GLY D CA 1
ATOM 1415 C C . GLY D 1 42 ? 56.798 -1.049 78.287 1.00 43.13 175 GLY D C 1
ATOM 1416 O O . GLY D 1 42 ? 57.197 -0.480 79.310 1.00 41.03 175 GLY D O 1
ATOM 1417 N N . LEU D 1 43 ? 55.597 -1.604 78.201 1.00 35.60 176 LEU D N 1
ATOM 1418 C CA . LEU D 1 43 ? 54.650 -1.563 79.284 1.00 36.10 176 LEU D CA 1
ATOM 1419 C C . LEU D 1 43 ? 54.365 -2.968 79.730 1.00 35.56 176 LEU D C 1
ATOM 1420 O O . LEU D 1 43 ? 54.652 -3.911 79.008 1.00 38.98 176 LEU D O 1
ATOM 1425 N N . THR D 1 44 ? 53.729 -3.078 80.897 1.00 38.21 177 THR D N 1
ATOM 1426 C CA . THR D 1 44 ? 53.178 -4.338 81.373 1.00 40.66 177 THR D CA 1
ATOM 1427 C C . THR D 1 44 ? 51.813 -4.590 80.768 1.00 43.13 177 THR D C 1
ATOM 1428 O O . THR D 1 44 ? 51.121 -3.655 80.345 1.00 36.49 177 THR D O 1
ATOM 1432 N N . GLN D 1 45 ? 51.409 -5.847 80.761 1.00 42.88 178 GLN D N 1
ATOM 1433 C CA . GLN D 1 45 ? 50.074 -6.185 80.266 1.00 44.91 178 GLN D CA 1
ATOM 1434 C C . GLN D 1 45 ? 49.001 -5.605 81.161 1.00 43.86 178 GLN D C 1
ATOM 1435 O O . GLN D 1 45 ? 47.974 -5.143 80.663 1.00 39.11 178 GLN D O 1
ATOM 1441 N N . THR D 1 46 ? 49.244 -5.577 82.479 1.00 41.76 179 THR D N 1
ATOM 1442 C CA . THR D 1 46 ? 48.309 -4.895 83.342 1.00 41.53 179 THR D CA 1
ATOM 1443 C C . THR D 1 46 ? 48.180 -3.400 83.005 1.00 35.94 179 THR D C 1
ATOM 1444 O O . THR D 1 46 ? 47.075 -2.882 83.030 1.00 35.28 179 THR D O 1
ATOM 1448 N N . GLN D 1 47 ? 49.290 -2.691 82.743 1.00 33.36 180 GLN D N 1
ATOM 1449 C CA . GLN D 1 47 ? 49.193 -1.273 82.406 1.00 34.23 180 GLN D CA 1
ATOM 1450 C C . GLN D 1 47 ? 48.296 -1.113 81.163 1.00 36.35 180 GLN D C 1
ATOM 1451 O O . GLN D 1 47 ? 47.383 -0.307 81.150 1.00 35.80 180 GLN D O 1
ATOM 1457 N N . VAL D 1 48 ? 48.573 -1.893 80.133 1.00 35.42 181 VAL D N 1
ATOM 1458 C CA . VAL D 1 48 ? 47.737 -1.868 78.925 1.00 33.11 181 VAL D CA 1
ATOM 1459 C C . VAL D 1 48 ? 46.283 -2.231 79.206 1.00 35.57 181 VAL D C 1
ATOM 1460 O O . VAL D 1 48 ? 45.393 -1.533 78.762 1.00 27.98 181 VAL D O 1
ATOM 1464 N N . LYS D 1 49 ? 46.045 -3.284 79.971 1.00 38.79 182 LYS D N 1
ATOM 1465 C CA . LYS D 1 49 ? 44.673 -3.727 80.308 1.00 39.89 182 LYS D CA 1
ATOM 1466 C C . LYS D 1 49 ? 43.859 -2.624 80.974 1.00 36.78 182 LYS D C 1
ATOM 1467 O O . LYS D 1 49 ? 42.719 -2.386 80.631 1.00 34.75 182 LYS D O 1
ATOM 1473 N N . ILE D 1 50 ? 44.467 -1.976 81.967 1.00 34.70 183 ILE D N 1
ATOM 1474 C CA . ILE D 1 50 ? 43.864 -0.879 82.716 1.00 34.43 183 ILE D CA 1
ATOM 1475 C C . ILE D 1 50 ? 43.581 0.365 81.859 1.00 30.04 183 ILE D C 1
ATOM 1476 O O . ILE D 1 50 ? 42.471 0.967 81.944 1.00 28.64 183 ILE D O 1
ATOM 1481 N N . TRP D 1 51 ? 44.524 0.689 80.969 1.00 30.20 184 TRP D N 1
ATOM 1482 C CA . TRP D 1 51 ? 44.364 1.787 80.039 1.00 31.24 184 TRP D CA 1
ATOM 1483 C C . TRP D 1 51 ? 43.107 1.572 79.176 1.00 26.08 184 TRP D C 1
ATOM 1484 O O . TRP D 1 51 ? 42.274 2.477 79.062 1.00 26.50 184 TRP D O 1
ATOM 1495 N N . PHE D 1 52 ? 42.958 0.374 78.629 1.00 31.47 185 PHE D N 1
ATOM 1496 C CA . PHE D 1 52 ? 41.756 0.044 77.870 1.00 32.26 185 PHE D CA 1
ATOM 1497 C C . PHE D 1 52 ? 40.509 0.027 78.757 1.00 34.54 185 PHE D C 1
ATOM 1498 O O . PHE D 1 52 ? 39.444 0.490 78.332 1.00 32.67 185 PHE D O 1
ATOM 1506 N N . GLN D 1 53 ? 40.606 -0.455 79.990 1.00 34.37 186 GLN D N 1
ATOM 1507 C CA . GLN D 1 53 ? 39.448 -0.314 80.926 1.00 35.39 186 GLN D CA 1
ATOM 1508 C C . GLN D 1 53 ? 38.993 1.128 81.040 1.00 31.04 186 GLN D C 1
ATOM 1509 O O . GLN D 1 53 ? 37.825 1.420 80.957 1.00 34.13 186 GLN D O 1
ATOM 1515 N N . ASN D 1 54 ? 39.948 2.012 81.302 1.00 31.44 187 ASN D N 1
ATOM 1516 C CA . ASN D 1 54 ? 39.667 3.384 81.604 1.00 30.25 187 ASN D CA 1
ATOM 1517 C C . ASN D 1 54 ? 39.170 4.103 80.344 1.00 28.87 187 ASN D C 1
ATOM 1518 O O . ASN D 1 54 ? 38.200 4.883 80.417 1.00 28.68 187 ASN D O 1
ATOM 1523 N N . LYS D 1 55 ? 39.799 3.822 79.198 1.00 31.26 188 LYS D N 1
ATOM 1524 C CA . LYS D 1 55 ? 39.373 4.443 77.923 1.00 32.73 188 LYS D CA 1
ATOM 1525 C C . LYS D 1 55 ? 37.946 4.039 77.578 1.00 32.08 188 LYS D C 1
ATOM 1526 O O . LYS D 1 55 ? 37.114 4.875 77.208 1.00 33.40 188 LYS D O 1
ATOM 1532 N N . ARG D 1 56 ? 37.639 2.759 77.687 1.00 30.98 189 ARG D N 1
ATOM 1533 C CA . ARG D 1 56 ? 36.246 2.343 77.500 1.00 34.67 189 ARG D CA 1
ATOM 1534 C C . ARG D 1 56 ? 35.257 3.067 78.425 1.00 36.59 189 ARG D C 1
ATOM 1535 O O . ARG D 1 56 ? 34.170 3.505 77.987 1.00 29.01 189 ARG D O 1
ATOM 1543 N N . SER D 1 57 ? 35.609 3.231 79.712 1.00 34.30 190 SER D N 1
ATOM 1544 C CA . SER D 1 57 ? 34.748 3.952 80.599 1.00 33.85 190 SER D CA 1
ATOM 1545 C C . SER D 1 57 ? 34.534 5.411 80.176 1.00 34.18 190 SER D C 1
ATOM 1546 O O . SER D 1 57 ? 33.389 5.937 80.219 1.00 31.74 190 SER D O 1
ATOM 1549 N N . LYS D 1 58 ? 35.604 6.077 79.763 1.00 30.10 191 LYS D N 1
ATOM 1550 C CA . LYS D 1 58 ? 35.523 7.447 79.266 1.00 31.72 191 LYS D CA 1
ATOM 1551 C C . LYS D 1 58 ? 34.570 7.570 78.064 1.00 33.42 191 LYS D C 1
ATOM 1552 O O . LYS D 1 58 ? 33.749 8.469 78.014 1.00 31.79 191 LYS D O 1
ATOM 1558 N N . ILE D 1 59 ? 34.738 6.690 77.092 1.00 34.15 192 ILE D N 1
ATOM 1559 C CA . ILE D 1 59 ? 33.930 6.755 75.875 1.00 39.06 192 ILE D CA 1
ATOM 1560 C C . ILE D 1 59 ? 32.477 6.583 76.257 1.00 37.23 192 ILE D C 1
ATOM 1561 O O . ILE D 1 59 ? 31.632 7.357 75.824 1.00 47.17 192 ILE D O 1
ATOM 1566 N N . LYS D 1 60 ? 32.187 5.582 77.097 1.00 41.20 193 LYS D N 1
ATOM 1567 C CA . LYS D 1 60 ? 30.809 5.359 77.561 1.00 47.57 193 LYS D CA 1
ATOM 1568 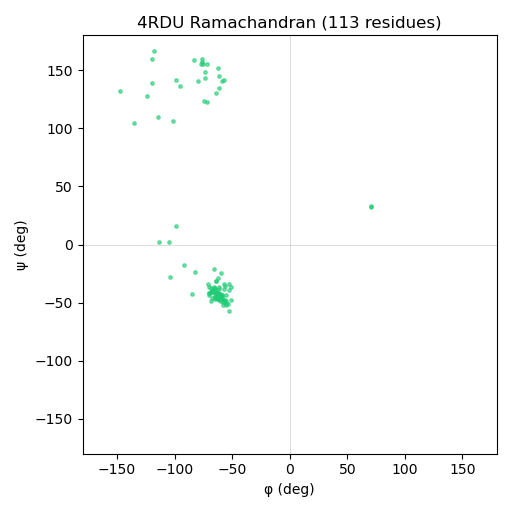C C . LYS D 1 60 ? 30.226 6.590 78.224 1.00 46.60 193 LYS D C 1
ATOM 1569 O O . LYS D 1 60 ? 29.041 6.869 78.077 1.00 44.04 193 LYS D O 1
ATOM 1572 N N . LYS D 1 61 ? 31.053 7.341 78.951 1.00 37.63 194 LYS D N 1
ATOM 1573 C CA . LYS D 1 61 ? 30.579 8.559 79.598 1.00 40.54 194 LYS D CA 1
ATOM 1574 C C . LYS D 1 61 ? 30.243 9.640 78.586 1.00 41.19 194 LYS D C 1
ATOM 1575 O O . LYS D 1 61 ? 29.229 10.341 78.709 1.00 41.44 194 LYS D O 1
ATOM 1581 N N . ILE D 1 62 ? 31.076 9.763 77.568 1.00 37.83 195 ILE D N 1
ATOM 1582 C CA . ILE D 1 62 ? 30.810 10.723 76.501 1.00 39.93 195 ILE D CA 1
ATOM 1583 C C . ILE D 1 62 ? 29.494 10.354 75.809 1.00 42.53 195 ILE D C 1
ATOM 1584 O O . ILE D 1 62 ? 28.727 11.234 75.488 1.00 44.41 195 ILE D O 1
ATOM 1589 N N . MET D 1 63 ? 29.248 9.050 75.647 1.00 49.23 196 MET D N 1
ATOM 1590 C CA A MET D 1 63 ? 28.110 8.525 74.875 0.50 50.22 196 MET D CA 1
ATOM 1591 C CA B MET D 1 63 ? 28.108 8.548 74.875 0.50 53.03 196 MET D CA 1
ATOM 1592 C C . MET D 1 63 ? 26.800 8.597 75.674 1.00 57.19 196 MET D C 1
ATOM 1593 O O . MET D 1 63 ? 25.713 8.464 75.105 1.00 76.66 196 MET D O 1
ATOM 1602 N N . LYS D 1 64 ? 26.903 8.794 76.992 1.00 61.95 197 LYS D N 1
ATOM 1603 C CA . LYS D 1 64 ? 25.743 9.067 77.840 1.00 65.24 197 LYS D CA 1
ATOM 1604 C C . LYS D 1 64 ? 25.412 10.560 77.733 1.00 71.37 197 LYS D C 1
ATOM 1605 O O . LYS D 1 64 ? 24.274 10.965 77.974 1.00 65.47 197 LYS D O 1
ATOM 1607 N N . ASN D 1 65 ? 26.418 11.365 77.368 1.00 73.11 198 ASN D N 1
ATOM 1608 C CA . ASN D 1 65 ? 26.268 12.812 77.092 1.00 75.19 198 ASN D CA 1
ATOM 1609 C C . ASN D 1 65 ? 25.970 13.660 78.335 1.00 82.08 198 ASN D C 1
ATOM 1610 O O . ASN D 1 65 ? 26.657 13.536 79.350 1.00 93.21 198 ASN D O 1
#

Radius of gyration: 16.18 Å; Cα contacts (8 Å, |Δi|>4): 74; chains: 2; bounding box: 38×44×52 Å

CATH classification: 1.10.10.60

Nearest PDB structures (foldseek):
  1p7j-assembly1_A  TM=9.633E-01  e=1.838E-05  Drosophila melanogaster
  9ant-assembly1_A  TM=9.996E-01  e=1.112E-04  Drosophila melanogaster
  8byx-assembly1_B  TM=9.253E-01  e=6.847E-05  Homo sapiens
  2r5z-assembly1_A  TM=9.686E-01  e=1.277E-04  Drosophila melanogaster
  2r5y-assembly1_A  TM=9.277E-01  e=1.805E-04  Drosophila melanogaster